Protein AF-I3UG46-F1 (afdb_monomer_lite)

Foldseek 3Di:
DAEAEFACHEAEDCAEDEAAHAEYEQDNGEYEAAAEYHYHYQEYAQHNGYYDYNHYYDYDHRDPDYHHHPD

Radius of gyration: 10.84 Å; chains: 1; bounding box: 24×23×28 Å

Structure (mmCIF, N/CA/C/O backbone):
data_AF-I3UG46-F1
#
_entry.id   AF-I3UG46-F1
#
loop_
_atom_site.group_PDB
_atom_site.id
_atom_site.type_symbol
_atom_site.label_atom_id
_atom_site.label_alt_id
_atom_site.label_comp_id
_atom_site.label_asym_id
_atom_site.label_entity_id
_atom_site.label_seq_id
_atom_site.pdbx_PDB_ins_code
_atom_site.Cartn_x
_atom_site.Cartn_y
_atom_site.Cartn_z
_atom_site.occupancy
_atom_site.B_iso_or_equiv
_atom_site.auth_seq_id
_atom_site.auth_comp_id
_atom_site.auth_asym_id
_atom_site.auth_atom_id
_atom_site.pdbx_PDB_model_num
ATOM 1 N N . MET A 1 1 ? 0.237 -9.307 -14.164 1.00 68.25 1 MET A N 1
ATOM 2 C CA . MET A 1 1 ? -0.394 -8.520 -13.080 1.00 68.25 1 MET A CA 1
ATOM 3 C C . MET A 1 1 ? -0.115 -7.046 -13.338 1.00 68.25 1 MET A C 1
ATOM 5 O O . MET A 1 1 ? 0.960 -6.758 -13.846 1.00 68.25 1 MET A O 1
ATOM 9 N N . GLY A 1 2 ? -1.071 -6.150 -13.075 1.00 88.81 2 GLY A N 1
ATOM 10 C CA . GLY A 1 2 ? -0.934 -4.705 -13.334 1.00 88.81 2 GLY A CA 1
ATOM 11 C C . GLY A 1 2 ? -0.300 -3.931 -12.174 1.00 88.81 2 GLY A C 1
ATOM 12 O O . GLY A 1 2 ? -0.021 -4.509 -11.127 1.00 88.81 2 GLY A O 1
ATOM 13 N N . GLN A 1 3 ? -0.080 -2.631 -12.352 1.00 92.12 3 GLN A N 1
ATOM 14 C CA . GLN A 1 3 ? 0.393 -1.730 -11.298 1.00 92.12 3 GLN A CA 1
ATOM 15 C C . GLN A 1 3 ? -0.793 -1.091 -10.563 1.00 92.12 3 GLN A C 1
ATOM 17 O O . GLN A 1 3 ? -1.757 -0.669 -11.199 1.00 92.12 3 GLN A O 1
ATOM 22 N N . LEU A 1 4 ? -0.707 -1.009 -9.237 1.00 94.25 4 LEU A N 1
ATOM 23 C CA . LEU A 1 4 ? -1.558 -0.167 -8.405 1.00 94.25 4 LEU A CA 1
ATOM 24 C C . LEU A 1 4 ? -0.841 1.169 -8.187 1.00 94.25 4 LEU A C 1
ATOM 26 O O . LEU A 1 4 ? 0.257 1.186 -7.635 1.00 94.25 4 LEU A O 1
ATOM 30 N N . ASP A 1 5 ? -1.455 2.266 -8.617 1.00 95.75 5 ASP A N 1
ATOM 31 C CA . ASP A 1 5 ? -0.980 3.629 -8.371 1.00 95.75 5 ASP A CA 1
ATOM 32 C C . ASP A 1 5 ? -1.877 4.278 -7.313 1.00 95.75 5 ASP A C 1
ATOM 34 O O . ASP A 1 5 ? -3.074 4.462 -7.536 1.00 95.75 5 ASP A O 1
ATOM 38 N N . ASN A 1 6 ? -1.303 4.572 -6.151 1.00 95.75 6 ASN A N 1
ATOM 39 C CA . ASN A 1 6 ? -1.944 5.291 -5.053 1.00 95.75 6 ASN A CA 1
ATOM 40 C C . ASN A 1 6 ? -1.129 6.530 -4.652 1.00 95.75 6 ASN A C 1
ATOM 42 O O . ASN A 1 6 ? -1.133 6.945 -3.492 1.00 95.75 6 ASN A O 1
ATOM 46 N N . ARG A 1 7 ? -0.391 7.130 -5.591 1.00 96.56 7 ARG A N 1
ATOM 47 C CA . ARG A 1 7 ? 0.379 8.344 -5.308 1.00 96.56 7 ARG A CA 1
ATOM 48 C C . ARG A 1 7 ? -0.534 9.504 -4.949 1.00 96.56 7 ARG A C 1
ATOM 50 O O . ARG A 1 7 ? -1.522 9.737 -5.642 1.00 96.56 7 ARG A O 1
ATOM 57 N N . LEU A 1 8 ? -0.194 10.235 -3.882 1.00 95.00 8 LEU A N 1
ATOM 58 C CA . LEU A 1 8 ? -1.017 11.329 -3.331 1.00 95.00 8 LEU A CA 1
ATOM 59 C C . LEU A 1 8 ?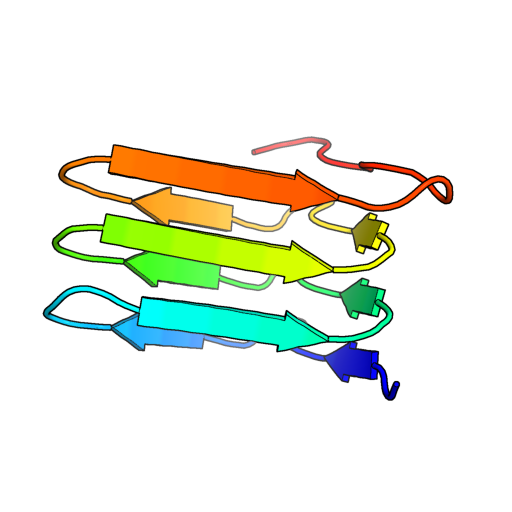 -2.467 10.911 -3.000 1.00 95.00 8 LEU A C 1
ATOM 61 O O . LEU A 1 8 ? -3.334 11.758 -2.787 1.00 95.00 8 LEU A O 1
ATO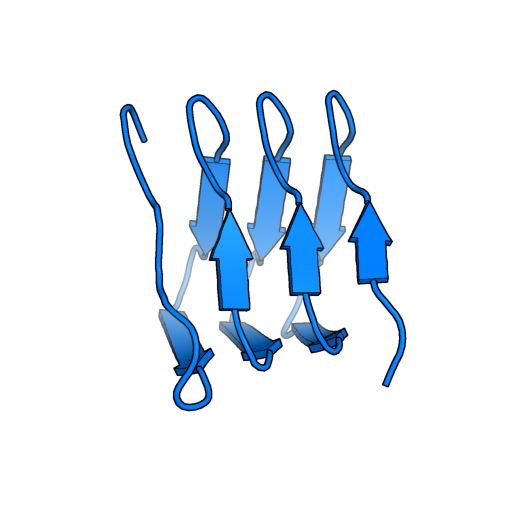M 65 N N . GLY A 1 9 ? -2.736 9.605 -2.990 1.00 95.81 9 GLY A N 1
ATOM 66 C CA . GLY A 1 9 ? -4.051 9.017 -2.818 1.00 95.81 9 GLY A CA 1
ATOM 67 C C . GLY A 1 9 ? -4.242 8.435 -1.425 1.00 95.81 9 GLY A C 1
ATOM 68 O O . GLY A 1 9 ? -3.326 8.380 -0.600 1.00 95.81 9 GLY A O 1
ATOM 69 N N . PHE A 1 10 ? -5.461 7.975 -1.167 1.00 94.88 10 PHE A N 1
ATOM 70 C CA . PHE A 1 10 ? -5.820 7.314 0.077 1.00 94.88 10 PHE A CA 1
ATOM 71 C C . PHE A 1 10 ? -6.617 6.042 -0.208 1.00 94.88 10 PHE A C 1
ATOM 73 O O . PHE A 1 10 ? -7.686 6.084 -0.818 1.00 94.88 10 PHE A O 1
ATOM 80 N N . ILE A 1 11 ? -6.119 4.916 0.298 1.00 92.69 11 ILE A N 1
ATOM 81 C CA . ILE A 1 11 ? -6.816 3.634 0.336 1.00 92.69 11 ILE A CA 1
ATOM 82 C C . ILE A 1 11 ? -7.054 3.292 1.803 1.00 92.69 11 ILE A C 1
ATOM 84 O O . ILE A 1 11 ? -6.113 3.091 2.565 1.00 92.69 11 ILE A O 1
ATOM 88 N N . GLY A 1 12 ? -8.320 3.201 2.198 1.00 92.38 12 GLY A N 1
ATOM 89 C CA . GLY A 1 12 ? -8.718 2.859 3.559 1.00 92.38 12 GLY A CA 1
ATOM 90 C C . GLY A 1 12 ? -9.634 1.645 3.585 1.00 92.38 12 GLY A C 1
ATOM 91 O O . GLY A 1 12 ? -10.556 1.539 2.777 1.00 92.38 12 GLY A O 1
ATOM 92 N N . ALA A 1 13 ? -9.417 0.753 4.546 1.00 91.31 13 ALA A N 1
ATOM 93 C CA . ALA A 1 13 ? -10.306 -0.365 4.818 1.00 91.31 13 ALA A CA 1
ATOM 94 C C . ALA A 1 13 ? -10.654 -0.435 6.305 1.00 91.31 13 ALA A C 1
ATOM 96 O O . ALA A 1 13 ? -9.780 -0.600 7.150 1.00 91.31 13 ALA A O 1
ATOM 97 N N . GLY A 1 14 ? -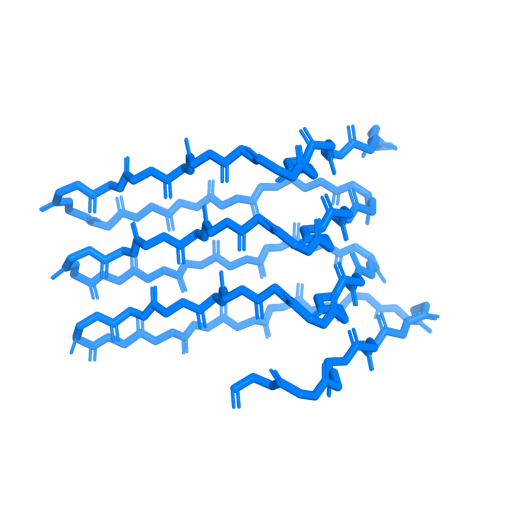11.951 -0.367 6.623 1.00 88.25 14 GLY A N 1
ATOM 98 C CA . GLY A 1 14 ? -12.446 -0.434 8.005 1.00 88.25 14 GLY A CA 1
ATOM 99 C C . GLY A 1 14 ? -12.410 -1.832 8.640 1.00 88.25 14 GLY A C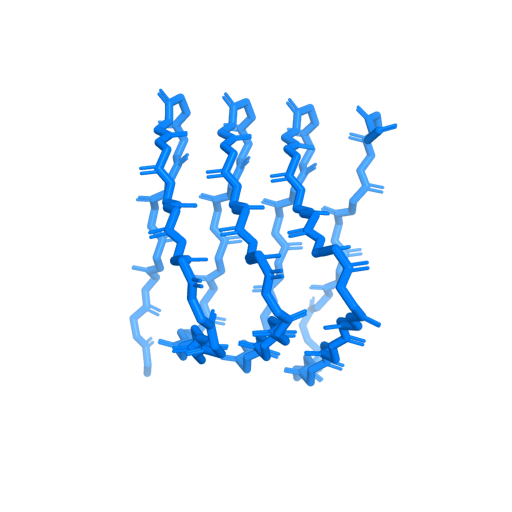 1
ATOM 100 O O . GLY A 1 14 ? -12.731 -1.974 9.814 1.00 88.25 14 GLY A O 1
ATOM 101 N N . LYS A 1 15 ? -12.052 -2.867 7.873 1.00 89.56 15 LYS A N 1
ATOM 102 C CA . LYS A 1 15 ? -11.895 -4.267 8.303 1.00 89.56 15 LYS A CA 1
ATOM 103 C C . LYS A 1 15 ? -10.651 -4.856 7.627 1.00 89.56 15 LYS A C 1
ATOM 105 O O . LYS A 1 15 ? -9.804 -4.110 7.142 1.00 89.56 15 LYS A O 1
ATOM 110 N N . ALA A 1 16 ? -10.530 -6.183 7.587 1.00 89.75 16 ALA A N 1
ATOM 111 C CA . ALA A 1 16 ? -9.465 -6.845 6.847 1.00 89.75 16 ALA A CA 1
ATOM 112 C C . ALA A 1 16 ? -9.502 -6.488 5.347 1.00 89.75 16 ALA A C 1
ATOM 114 O O . ALA A 1 16 ? -10.566 -6.542 4.726 1.00 89.75 16 ALA A O 1
ATOM 115 N N . ALA A 1 17 ? -8.348 -6.155 4.771 1.00 90.81 17 ALA A N 1
ATOM 116 C CA . ALA A 1 17 ? -8.190 -5.864 3.350 1.00 90.81 17 ALA A CA 1
ATOM 117 C C . ALA A 1 17 ? -7.020 -6.625 2.737 1.00 90.81 17 ALA A C 1
ATOM 119 O O . ALA A 1 17 ? -5.997 -6.851 3.382 1.00 90.81 17 ALA A O 1
ATOM 120 N N . THR A 1 18 ? -7.169 -6.986 1.463 1.00 92.50 18 THR A N 1
ATOM 121 C CA . THR A 1 18 ? -6.120 -7.625 0.669 1.00 92.50 18 THR A CA 1
ATOM 122 C C . THR A 1 18 ? -5.867 -6.815 -0.597 1.00 92.50 18 THR A C 1
ATOM 124 O O . THR A 1 18 ? -6.745 -6.703 -1.450 1.00 92.50 18 THR A O 1
ATOM 127 N N . LEU A 1 19 ? -4.658 -6.276 -0.734 1.00 9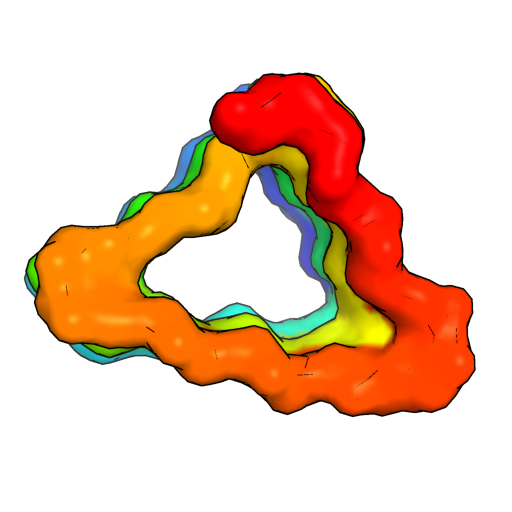0.56 19 LEU A N 1
ATOM 128 C CA . LEU A 1 19 ? -4.173 -5.611 -1.939 1.00 90.56 19 LEU A CA 1
ATOM 129 C C . LEU A 1 19 ? -3.401 -6.619 -2.787 1.00 90.56 19 LEU A C 1
ATOM 131 O O . LEU A 1 19 ? -2.446 -7.219 -2.303 1.00 90.56 19 LEU A O 1
ATOM 135 N N . ARG A 1 20 ? -3.819 -6.814 -4.041 1.00 92.81 20 ARG A N 1
ATOM 136 C CA . ARG A 1 20 ? -3.150 -7.693 -5.012 1.00 92.81 20 ARG A CA 1
ATOM 137 C C . ARG A 1 20 ? -2.741 -6.900 -6.240 1.00 92.81 20 ARG A C 1
ATOM 139 O O . ARG A 1 20 ? -3.605 -6.396 -6.952 1.00 92.81 20 ARG A O 1
ATOM 146 N N . ALA A 1 21 ? -1.444 -6.817 -6.501 1.00 92.62 21 ALA A N 1
ATOM 147 C CA . ALA A 1 21 ? -0.903 -6.112 -7.658 1.00 92.62 21 ALA A CA 1
ATOM 148 C C . ALA A 1 21 ? 0.394 -6.769 -8.150 1.00 92.62 21 ALA A C 1
ATOM 150 O O . ALA A 1 21 ? 0.953 -7.642 -7.503 1.00 92.62 21 ALA A O 1
ATOM 151 N N . GLY A 1 22 ? 0.882 -6.364 -9.318 1.00 93.88 22 GLY A N 1
ATOM 152 C CA . GLY A 1 22 ? 2.270 -6.595 -9.708 1.00 93.88 22 GLY A CA 1
ATOM 153 C C . GLY A 1 22 ? 3.168 -5.627 -8.946 1.00 93.88 22 GLY A C 1
ATOM 154 O O . GLY A 1 22 ? 3.897 -6.019 -8.051 1.00 93.88 22 GLY A O 1
ATOM 155 N N . GLN A 1 23 ? 3.049 -4.336 -9.229 1.00 93.25 23 GLN A N 1
ATOM 156 C CA . GLN A 1 23 ? 3.749 -3.289 -8.482 1.00 93.25 23 GLN A CA 1
ATOM 157 C C . GLN A 1 23 ? 2.747 -2.423 -7.731 1.00 93.25 23 GLN A C 1
ATOM 159 O O . GLN A 1 23 ? 1.653 -2.173 -8.238 1.00 93.25 23 GLN A O 1
ATOM 164 N N . VAL A 1 24 ? 3.123 -1.953 -6.549 1.00 94.25 24 VAL A N 1
ATOM 165 C CA . VAL A 1 24 ? 2.374 -0.944 -5.798 1.00 94.25 24 VAL A CA 1
ATOM 166 C C . VAL A 1 24 ? 3.232 0.312 -5.707 1.00 94.25 24 VAL A C 1
ATOM 168 O O . VAL A 1 24 ? 4.310 0.264 -5.126 1.00 94.25 24 VAL A O 1
ATOM 171 N N . ASP A 1 25 ? 2.759 1.421 -6.274 1.00 95.44 25 ASP A N 1
ATOM 172 C CA . ASP A 1 25 ? 3.350 2.753 -6.110 1.00 95.44 25 ASP A CA 1
ATOM 173 C C . ASP A 1 25 ? 2.466 3.554 -5.146 1.00 95.44 25 ASP A C 1
ATOM 175 O O . ASP A 1 25 ? 1.381 4.006 -5.509 1.00 95.44 25 ASP A O 1
ATOM 179 N N . ASN A 1 26 ? 2.906 3.667 -3.895 1.00 95.50 26 ASN A N 1
ATOM 180 C CA . ASN A 1 26 ? 2.228 4.384 -2.816 1.00 95.50 26 ASN A CA 1
ATOM 181 C C . ASN A 1 26 ? 3.006 5.639 -2.385 1.00 95.50 26 ASN A C 1
ATOM 183 O O . ASN A 1 26 ? 2.876 6.099 -1.250 1.00 95.50 26 ASN A O 1
ATOM 187 N N . ARG A 1 27 ? 3.851 6.199 -3.257 1.00 96.12 27 ARG A N 1
ATOM 188 C CA . ARG A 1 27 ? 4.659 7.372 -2.901 1.00 96.12 27 ARG A CA 1
ATOM 189 C C . ARG A 1 27 ? 3.791 8.576 -2.578 1.00 96.12 27 ARG A C 1
ATOM 191 O O . ARG A 1 27 ? 2.897 8.914 -3.353 1.00 96.12 27 ARG A O 1
ATOM 198 N N . GLN A 1 28 ? 4.060 9.232 -1.450 1.00 94.88 28 GLN A N 1
ATOM 199 C CA . GLN A 1 28 ? 3.254 10.358 -0.949 1.00 94.88 28 GLN A CA 1
ATOM 200 C C . GLN A 1 28 ? 1.761 10.017 -0.763 1.00 94.88 28 GLN A C 1
ATOM 202 O O . GLN A 1 28 ? 0.929 10.909 -0.614 1.00 94.88 28 GLN A O 1
ATOM 207 N N . GLY A 1 29 ? 1.409 8.730 -0.806 1.00 95.25 29 GLY A N 1
ATOM 208 C CA . GLY A 1 29 ? 0.063 8.209 -0.621 1.00 95.25 29 GLY A CA 1
ATOM 209 C C . GLY A 1 29 ? -0.124 7.593 0.759 1.00 95.25 29 GLY A C 1
ATOM 210 O O . GLY A 1 29 ? 0.787 7.552 1.589 1.00 95.25 29 GLY A O 1
ATOM 211 N N . SER A 1 30 ? -1.327 7.092 1.020 1.00 94.38 30 SER A N 1
ATOM 212 C CA . SER A 1 30 ? -1.652 6.382 2.256 1.00 94.38 30 SER A CA 1
ATOM 213 C C . SER A 1 30 ? -2.486 5.135 2.006 1.00 94.38 30 SER A C 1
ATOM 215 O O . SER A 1 30 ? -3.499 5.179 1.309 1.00 94.38 30 SER A O 1
ATOM 217 N N . VAL A 1 31 ? -2.087 4.036 2.641 1.00 93.62 31 VAL A N 1
ATOM 218 C CA . VAL A 1 31 ? -2.834 2.782 2.726 1.00 93.62 31 VAL A CA 1
ATOM 219 C C . VAL A 1 31 ? -3.062 2.456 4.197 1.00 93.62 31 VAL A C 1
ATOM 221 O O . VAL A 1 31 ? -2.107 2.275 4.949 1.00 93.62 31 VAL A O 1
ATOM 224 N N . VAL A 1 32 ? -4.324 2.357 4.609 1.00 92.56 32 VAL A N 1
ATOM 225 C CA . VAL A 1 32 ? -4.721 2.166 6.010 1.00 92.56 32 VAL A CA 1
ATOM 226 C C . VAL A 1 32 ? -5.673 0.982 6.143 1.00 92.56 32 VAL A C 1
ATOM 228 O O . VAL A 1 32 ? -6.771 0.994 5.588 1.00 92.56 32 VAL A O 1
ATOM 231 N N . GLY A 1 33 ? -5.281 -0.028 6.920 1.00 92.69 33 GLY A N 1
ATOM 232 C CA . GLY A 1 33 ? -6.159 -1.124 7.343 1.00 92.69 33 GLY A CA 1
ATOM 233 C C . GLY A 1 33 ? -6.532 -1.026 8.825 1.00 92.69 33 GLY A C 1
ATOM 234 O O . GLY A 1 33 ? -5.664 -1.089 9.688 1.00 92.69 33 GLY A O 1
ATOM 235 N N . SER A 1 34 ? -7.815 -0.910 9.165 1.00 90.00 34 SER A N 1
ATOM 236 C CA . SER A 1 34 ? -8.260 -0.811 10.567 1.00 90.00 34 SER A CA 1
ATOM 237 C C . SER A 1 34 ? -8.282 -2.149 11.324 1.00 90.00 34 SER A C 1
ATOM 239 O O . SER A 1 34 ? -8.346 -2.144 12.547 1.00 90.00 34 SER A O 1
ATOM 241 N N . ASP A 1 35 ? -8.200 -3.290 10.633 1.00 91.88 35 ASP A N 1
ATOM 242 C CA . ASP A 1 35 ? -7.982 -4.609 11.249 1.00 91.88 35 ASP A CA 1
ATOM 243 C C . ASP A 1 35 ? -6.686 -5.232 10.704 1.00 91.88 35 ASP A C 1
ATOM 245 O O . ASP A 1 35 ? -5.605 -4.968 11.225 1.00 91.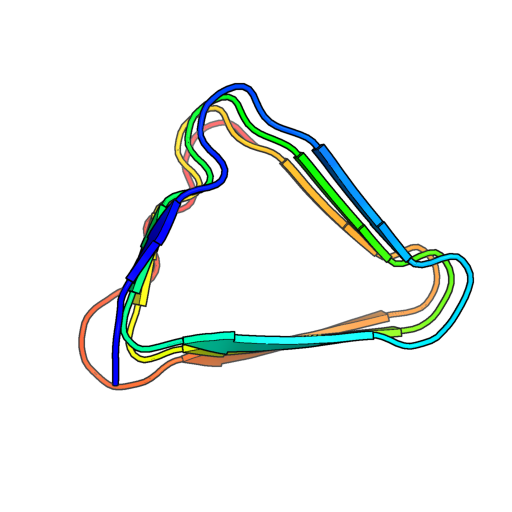88 35 ASP A O 1
ATOM 249 N N . GLN A 1 36 ? -6.790 -6.059 9.660 1.00 92.44 36 GLN A N 1
ATOM 250 C CA . GLN A 1 36 ? -5.663 -6.730 9.016 1.00 92.44 36 GLN A CA 1
ATOM 251 C C . GLN A 1 36 ? -5.419 -6.146 7.627 1.00 92.44 36 GLN A C 1
ATOM 253 O O . GLN A 1 36 ? -6.354 -6.020 6.838 1.00 92.44 36 GLN A O 1
ATOM 258 N N . LEU A 1 37 ? -4.167 -5.841 7.299 1.00 93.81 37 LEU A N 1
ATOM 259 C CA . LEU A 1 37 ? -3.772 -5.472 5.942 1.00 93.81 37 LEU A CA 1
ATOM 260 C C . LEU A 1 37 ? -2.861 -6.548 5.349 1.00 93.81 37 LEU A C 1
ATOM 262 O O . LEU A 1 37 ? -1.735 -6.741 5.807 1.00 93.81 37 LEU A O 1
ATOM 266 N N . HIS A 1 38 ? -3.342 -7.218 4.304 1.00 94.00 38 HIS A N 1
ATOM 267 C CA . HIS A 1 38 ? -2.553 -8.120 3.468 1.00 94.00 38 HIS A CA 1
ATOM 268 C C . HIS A 1 38 ? -2.149 -7.422 2.176 1.00 94.00 38 HIS A C 1
ATOM 270 O O . HIS A 1 38 ? -3.009 -6.997 1.410 1.00 94.00 38 HIS A O 1
ATOM 276 N N . VAL A 1 39 ? -0.855 -7.360 1.885 1.00 92.25 39 VAL A N 1
ATOM 277 C CA . VAL A 1 39 ? -0.346 -6.871 0.597 1.00 92.25 39 VAL A CA 1
ATOM 278 C C . VAL A 1 39 ? 0.350 -8.023 -0.112 1.00 92.25 39 VAL A C 1
ATOM 280 O O . VAL A 1 39 ? 1.309 -8.584 0.403 1.00 92.25 39 VAL A O 1
ATOM 283 N N . GLN A 1 40 ? -0.156 -8.387 -1.285 1.00 94.00 40 GLN A N 1
ATOM 284 C CA . GLN A 1 40 ? 0.403 -9.376 -2.199 1.00 94.00 40 GLN A CA 1
ATOM 285 C C . GLN A 1 40 ? 0.833 -8.651 -3.471 1.00 94.00 40 GLN A C 1
ATOM 287 O O . GLN A 1 40 ? 0.001 -8.301 -4.310 1.00 94.00 40 GLN A O 1
ATOM 292 N N . ALA A 1 41 ? 2.130 -8.395 -3.594 1.00 93.50 41 ALA A N 1
ATOM 293 C CA . ALA A 1 41 ? 2.691 -7.703 -4.747 1.00 93.50 41 ALA A CA 1
ATOM 294 C C . ALA A 1 41 ? 4.002 -8.342 -5.198 1.00 93.50 41 ALA A C 1
ATOM 296 O O . ALA A 1 41 ? 4.624 -9.069 -4.441 1.00 93.50 41 ALA A O 1
ATOM 297 N N . THR A 1 42 ? 4.458 -8.093 -6.420 1.00 93.38 42 THR A N 1
ATOM 298 C CA . THR A 1 42 ? 5.842 -8.410 -6.813 1.00 93.38 42 THR A CA 1
ATOM 299 C C . THR A 1 42 ? 6.829 -7.334 -6.355 1.00 93.38 42 THR A C 1
ATOM 301 O O . THR A 1 42 ? 8.010 -7.627 -6.205 1.00 93.38 42 THR A O 1
ATOM 304 N N . GLY A 1 43 ? 6.351 -6.118 -6.069 1.00 93.31 43 GLY A N 1
ATOM 305 C CA . GLY A 1 43 ? 7.127 -5.048 -5.443 1.00 93.31 43 GLY A CA 1
ATOM 306 C C . GLY A 1 43 ? 6.259 -3.912 -4.905 1.00 93.31 43 GLY A C 1
ATOM 307 O O . GLY A 1 43 ? 5.095 -3.757 -5.292 1.00 93.31 43 GLY A O 1
ATOM 308 N N . LEU A 1 44 ? 6.832 -3.145 -3.980 1.00 93.12 44 LEU A N 1
ATOM 309 C CA . LEU A 1 44 ? 6.182 -2.028 -3.294 1.00 93.12 44 LEU A CA 1
ATOM 310 C C . LEU A 1 44 ? 7.157 -0.850 -3.190 1.00 93.12 44 LEU A C 1
ATOM 312 O O . LEU A 1 44 ? 8.198 -0.973 -2.548 1.00 93.12 44 LEU A O 1
ATOM 316 N N . ASP A 1 45 ? 6.787 0.282 -3.785 1.00 94.19 45 ASP A N 1
ATOM 317 C CA . ASP A 1 45 ? 7.416 1.590 -3.601 1.00 94.19 45 ASP A CA 1
ATOM 318 C C . ASP A 1 45 ? 6.529 2.433 -2.678 1.00 94.19 45 ASP A C 1
ATOM 320 O O . ASP A 1 45 ? 5.459 2.900 -3.064 1.00 94.19 45 ASP A O 1
ATOM 324 N N . ASN A 1 46 ? 6.964 2.590 -1.433 1.00 93.25 46 ASN A N 1
ATOM 325 C CA . ASN A 1 46 ? 6.309 3.378 -0.396 1.00 93.25 46 ASN A CA 1
ATOM 326 C C . ASN A 1 46 ? 7.198 4.542 0.072 1.00 93.25 46 ASN A C 1
ATOM 328 O O . ASN A 1 46 ? 7.239 4.885 1.252 1.00 93.25 46 ASN A O 1
ATOM 332 N N . ARG A 1 47 ? 7.979 5.143 -0.827 1.00 94.06 47 ARG A N 1
ATOM 333 C CA . ARG A 1 47 ? 8.831 6.280 -0.456 1.00 94.06 47 ARG A CA 1
ATOM 334 C C . ARG A 1 47 ? 8.000 7.522 -0.168 1.00 94.06 47 ARG A C 1
ATOM 336 O O . ARG A 1 47 ? 7.174 7.908 -0.990 1.00 94.06 47 ARG A O 1
ATOM 343 N N . GLU A 1 48 ? 8.232 8.147 0.983 1.00 93.25 48 GLU A N 1
ATOM 344 C CA . GLU A 1 48 ? 7.437 9.285 1.481 1.00 93.25 48 GLU A CA 1
ATOM 345 C C . GLU A 1 48 ? 5.933 8.973 1.595 1.00 93.25 48 GLU A C 1
ATOM 347 O O . GLU A 1 48 ? 5.110 9.879 1.670 1.00 93.25 48 GLU A O 1
ATOM 352 N N . GLY A 1 49 ? 5.559 7.693 1.550 1.00 92.75 49 GLY A N 1
ATOM 353 C CA . GLY A 1 49 ? 4.189 7.215 1.651 1.00 92.75 49 GLY A CA 1
ATOM 354 C C . GLY A 1 49 ? 3.953 6.498 2.972 1.00 92.75 49 GLY A C 1
ATOM 355 O O . GLY A 1 49 ? 4.887 6.124 3.681 1.00 92.75 49 GLY A O 1
ATOM 356 N N . ASN A 1 50 ? 2.691 6.248 3.293 1.00 93.00 50 ASN A N 1
ATOM 357 C CA . ASN A 1 50 ? 2.313 5.538 4.506 1.00 93.00 50 ASN A CA 1
ATOM 358 C C . ASN A 1 50 ? 1.574 4.238 4.167 1.00 93.00 50 ASN A C 1
ATOM 360 O O . ASN A 1 50 ? 0.577 4.247 3.446 1.00 93.00 50 ASN A O 1
ATOM 364 N N . VAL A 1 51 ? 2.045 3.118 4.712 1.00 91.44 51 VAL A N 1
ATOM 365 C CA . VAL A 1 51 ? 1.308 1.850 4.735 1.00 91.44 51 VAL A CA 1
ATOM 366 C C . VAL A 1 51 ? 1.190 1.452 6.194 1.00 91.44 51 VAL A C 1
ATOM 368 O O . VAL A 1 51 ? 2.199 1.189 6.844 1.00 91.44 51 VAL A O 1
ATOM 371 N N . GLN A 1 52 ? -0.032 1.420 6.716 1.00 91.25 52 GLN A N 1
ATOM 372 C CA . GLN A 1 52 ? -0.292 1.158 8.125 1.00 91.25 52 GLN A CA 1
ATOM 373 C C . GLN A 1 52 ? -1.475 0.217 8.329 1.00 91.25 52 GLN A C 1
ATOM 375 O O . GLN A 1 52 ? -2.419 0.147 7.538 1.00 91.25 52 GLN A O 1
ATOM 380 N N . SER A 1 53 ? -1.421 -0.509 9.438 1.00 92.88 53 SER A N 1
ATOM 381 C CA . SER A 1 53 ? -2.518 -1.339 9.905 1.00 92.88 53 SER A CA 1
ATOM 382 C C . SER A 1 53 ? -2.636 -1.251 11.419 1.00 92.88 53 SER A C 1
ATOM 384 O O . SER A 1 53 ? -1.620 -1.244 12.108 1.00 92.88 53 SER A O 1
ATOM 386 N N . VAL A 1 54 ? -3.864 -1.273 11.934 1.00 90.50 54 VAL A N 1
ATOM 387 C CA . VAL A 1 54 ? -4.131 -1.172 13.374 1.00 90.50 54 VAL A CA 1
ATOM 388 C C . VAL A 1 54 ? -3.938 -2.504 14.109 1.00 90.50 54 VAL A C 1
ATOM 390 O O . VAL A 1 54 ? -3.301 -2.500 15.157 1.00 90.50 54 VAL A O 1
ATOM 393 N N . LYS A 1 55 ? -4.440 -3.650 13.607 1.00 92.31 55 LYS A N 1
ATOM 394 C CA . LYS A 1 55 ? -4.248 -4.948 14.301 1.00 92.31 55 LYS A CA 1
ATOM 395 C C . LYS A 1 55 ? -3.084 -5.769 13.775 1.00 92.31 55 LYS A C 1
ATOM 397 O O . LYS A 1 55 ? -2.439 -6.459 14.557 1.00 92.31 55 LYS A O 1
ATOM 402 N N . GLY A 1 56 ? -2.831 -5.767 12.470 1.00 90.38 56 GLY A N 1
ATOM 403 C CA . GLY A 1 56 ? -1.698 -6.520 11.944 1.00 90.38 56 GLY A CA 1
ATOM 404 C C . GLY A 1 56 ? -1.523 -6.427 10.440 1.00 90.38 56 GLY A C 1
ATOM 405 O O . GLY A 1 56 ? -2.483 -6.391 9.678 1.00 90.38 56 GLY A O 1
ATOM 406 N N . MET A 1 57 ? -0.268 -6.424 10.017 1.00 91.88 57 MET A N 1
ATOM 407 C CA . MET A 1 57 ? 0.103 -6.311 8.618 1.00 91.88 57 MET A CA 1
ATOM 408 C C . MET A 1 57 ? 0.856 -7.556 8.170 1.00 91.88 57 MET A C 1
ATOM 410 O O . MET A 1 57 ? 1.702 -8.070 8.899 1.00 91.88 57 MET A O 1
ATOM 414 N N . ASN A 1 58 ? 0.575 -8.018 6.958 1.00 92.31 58 ASN A N 1
ATOM 415 C CA . ASN A 1 58 ? 1.334 -9.077 6.315 1.00 92.31 58 ASN A CA 1
ATOM 416 C C . ASN A 1 58 ? 1.627 -8.674 4.865 1.00 92.31 58 ASN A C 1
ATOM 418 O O . ASN A 1 58 ? 0.720 -8.452 4.061 1.00 92.31 58 ASN A O 1
ATOM 422 N N . LEU A 1 59 ? 2.920 -8.557 4.568 1.00 89.56 59 LEU A N 1
ATOM 423 C CA . LEU A 1 59 ? 3.437 -8.313 3.231 1.00 89.56 59 LEU A CA 1
ATOM 424 C C . LEU A 1 59 ? 3.978 -9.620 2.663 1.00 89.56 59 LEU A C 1
ATOM 426 O O . LEU A 1 59 ? 4.938 -10.188 3.179 1.00 89.56 59 LEU A O 1
ATOM 430 N N . SER A 1 60 ? 3.392 -10.045 1.555 1.00 91.62 60 SER A N 1
ATOM 431 C CA . SER A 1 60 ? 3.931 -11.075 0.684 1.00 91.62 60 SER A CA 1
ATOM 432 C C . SER A 1 60 ? 4.391 -10.384 -0.591 1.00 91.62 60 SER A C 1
ATOM 434 O O . SER A 1 60 ? 3.587 -10.016 -1.450 1.00 91.62 60 SER A O 1
ATOM 436 N N . LEU A 1 61 ? 5.695 -10.133 -0.656 1.00 88.31 61 LEU A N 1
ATOM 437 C CA . LEU A 1 61 ? 6.331 -9.529 -1.814 1.00 88.31 61 LEU A CA 1
ATOM 438 C C . LEU A 1 61 ? 7.054 -10.602 -2.622 1.00 88.31 61 LEU A C 1
ATOM 440 O O . LEU A 1 61 ? 7.646 -11.515 -2.050 1.00 88.31 61 LEU A O 1
ATOM 444 N N . GLY A 1 62 ? 6.973 -10.495 -3.942 1.00 83.81 62 GLY A N 1
ATOM 445 C CA . GLY A 1 62 ? 7.794 -11.275 -4.859 1.00 83.81 62 GLY A CA 1
ATOM 446 C C . GLY A 1 62 ? 9.238 -10.770 -4.919 1.00 83.81 62 GLY A C 1
ATOM 447 O O . GLY A 1 62 ? 9.670 -9.931 -4.131 1.00 83.81 62 GLY A O 1
ATOM 448 N N . ASP A 1 63 ? 9.970 -11.259 -5.916 1.00 73.00 63 ASP A N 1
ATOM 449 C CA . ASP A 1 63 ? 11.434 -11.167 -5.993 1.00 73.00 63 ASP A CA 1
ATOM 450 C C . ASP A 1 63 ? 11.993 -9.765 -6.320 1.00 73.00 63 ASP A C 1
ATOM 452 O O . ASP A 1 63 ? 13.204 -9.603 -6.453 1.00 73.00 63 ASP A O 1
ATOM 456 N N . THR A 1 64 ? 11.144 -8.749 -6.531 1.00 67.62 64 THR A N 1
ATOM 457 C CA . THR A 1 64 ? 11.542 -7.545 -7.287 1.00 67.62 64 THR A CA 1
ATOM 458 C C . THR A 1 64 ? 11.987 -6.351 -6.437 1.00 67.62 64 THR A C 1
ATOM 460 O O . THR A 1 64 ? 12.794 -5.589 -6.958 1.00 67.62 64 THR A O 1
ATOM 463 N N . SER A 1 65 ? 11.512 -6.183 -5.186 1.00 79.75 65 SER A N 1
ATOM 464 C CA . SER A 1 65 ? 12.032 -5.261 -4.132 1.00 79.75 65 SER A CA 1
ATOM 465 C C . SER A 1 65 ? 10.915 -4.636 -3.267 1.00 79.75 65 SER A C 1
ATOM 467 O O . SER A 1 65 ? 9.807 -4.374 -3.741 1.00 79.75 65 SER A O 1
ATOM 469 N N . LEU A 1 66 ? 11.241 -4.350 -1.999 1.00 86.88 66 LEU A N 1
ATOM 470 C CA . LEU A 1 66 ? 10.526 -3.424 -1.116 1.00 86.88 66 LEU A CA 1
ATOM 471 C C . LEU A 1 66 ? 11.355 -2.141 -0.971 1.00 86.88 66 LEU A C 1
ATOM 473 O O . LEU A 1 66 ? 12.408 -2.168 -0.336 1.00 86.88 66 LEU A O 1
ATOM 477 N N . ASP A 1 67 ? 10.865 -1.019 -1.497 1.00 87.81 67 ASP A N 1
ATOM 478 C CA . ASP A 1 67 ? 11.440 0.307 -1.250 1.00 87.81 67 ASP A CA 1
ATOM 479 C C . ASP A 1 67 ? 10.493 1.092 -0.336 1.00 87.81 67 ASP A C 1
ATOM 481 O O . ASP A 1 67 ? 9.495 1.658 -0.774 1.00 87.81 67 ASP A O 1
ATOM 485 N N . ASN A 1 68 ? 10.785 1.087 0.963 1.00 83.81 68 ASN A N 1
ATOM 486 C CA . ASN A 1 68 ? 10.035 1.835 1.965 1.00 83.81 68 ASN A CA 1
ATOM 487 C C . ASN A 1 68 ? 10.984 2.792 2.690 1.00 83.81 68 ASN A C 1
ATOM 489 O O . ASN A 1 68 ? 11.786 2.363 3.522 1.00 83.81 68 ASN A O 1
ATOM 493 N N . ARG A 1 69 ? 10.935 4.080 2.341 1.00 80.38 69 ARG A N 1
ATOM 494 C CA . ARG A 1 69 ? 11.852 5.104 2.865 1.00 80.38 69 ARG A CA 1
ATOM 495 C C . ARG A 1 69 ? 11.039 6.317 3.317 1.00 80.38 69 ARG A C 1
ATOM 497 O O . ARG A 1 69 ? 10.205 6.795 2.555 1.00 80.38 69 ARG A O 1
ATOM 504 N N . SER A 1 70 ? 11.307 6.801 4.531 1.00 70.94 70 SER A N 1
ATOM 505 C CA . SER A 1 70 ? 10.603 7.922 5.191 1.00 70.94 70 SER A CA 1
ATOM 506 C C . SER A 1 70 ? 9.160 7.641 5.651 1.00 70.94 70 SER A C 1
ATOM 508 O O . SER A 1 70 ? 8.312 8.523 5.536 1.00 70.94 70 SER A O 1
ATOM 510 N N . GLY A 1 71 ? 8.887 6.428 6.147 1.00 55.31 71 GLY A N 1
ATOM 511 C CA . GLY A 1 71 ? 7.587 6.037 6.721 1.00 55.31 71 GLY A CA 1
ATOM 512 C C . GLY A 1 71 ? 7.341 6.536 8.141 1.00 55.31 71 GLY A C 1
ATOM 513 O O . GLY A 1 71 ? 8.334 6.687 8.889 1.00 55.31 71 GLY A O 1
#

Organism: Advenella kashmirensis (strain DSM 17095 / LMG 22695 / WT001) (NCBI:txid1036672)

InterPro domains:
  IPR008619 Filamentous haemagglutinin repeat [PF05594] (6-51)
  IPR010069 Toxin CdiA-like, Filamentous hemagglutinin motif repeats [TIGR01731] (2-28)
  IPR010069 Toxin CdiA-like, Filamentous hemagglutinin motif repeats [TIGR01731] (11-47)
  IPR010069 Toxin CdiA-like, Filamentous hemagglutinin motif repeats [TIGR01731] (49-71)

Secondary structure (DSSP, 8-state):
--EEE-TT-EEEESS-EEEE-SEEE-TT-EEEESSEEEEEEEEEE-TT-EEEESSEEEEEEEEEEEE----

Sequence (71 aa):
MGQLDNRLGFIGAGKAATLRAGQVDNRQGSVVGSDQLHVQATGLDNREGNVQSVKGMNLSLGDTSLDNRSG

pLDDT: mean 90.23, std 7.33, range [55.31, 96.56]